Protein AF-A0A928AAJ3-F1 (afdb_monomer)

Structure (mmCIF, N/CA/C/O backbone):
data_AF-A0A928AAJ3-F1
#
_entry.id   AF-A0A928AAJ3-F1
#
loop_
_atom_site.group_PDB
_atom_site.id
_atom_site.type_symbol
_atom_site.label_atom_id
_atom_site.label_alt_id
_atom_site.label_comp_id
_atom_site.label_asym_id
_atom_site.label_entity_id
_atom_site.label_seq_id
_atom_site.pdbx_PDB_ins_code
_atom_site.Cartn_x
_atom_site.Cartn_y
_atom_site.Cartn_z
_atom_site.occupancy
_atom_site.B_iso_or_equiv
_atom_site.auth_seq_id
_atom_site.auth_comp_id
_atom_site.auth_asym_id
_atom_site.auth_atom_id
_atom_site.pdbx_PDB_model_num
ATOM 1 N N . MET A 1 1 ? -34.630 16.275 43.947 1.00 56.56 1 MET A N 1
ATOM 2 C CA . MET A 1 1 ? -34.332 15.231 42.934 1.00 56.56 1 MET A CA 1
ATOM 3 C C . MET A 1 1 ? -34.650 15.644 41.489 1.00 56.56 1 MET A C 1
ATOM 5 O O . MET A 1 1 ? -34.062 15.072 40.584 1.00 56.56 1 MET A O 1
ATOM 9 N N . ARG A 1 2 ? -35.505 16.654 41.237 1.00 57.59 2 ARG A N 1
ATOM 10 C CA . ARG A 1 2 ? -35.831 17.141 39.877 1.00 57.59 2 ARG A CA 1
ATOM 11 C C . ARG A 1 2 ? -34.687 17.897 39.171 1.00 57.59 2 ARG A C 1
ATOM 13 O O . ARG A 1 2 ? -34.687 17.977 37.952 1.00 57.59 2 ARG A O 1
ATOM 20 N N . GLU A 1 3 ? -33.701 18.397 39.918 1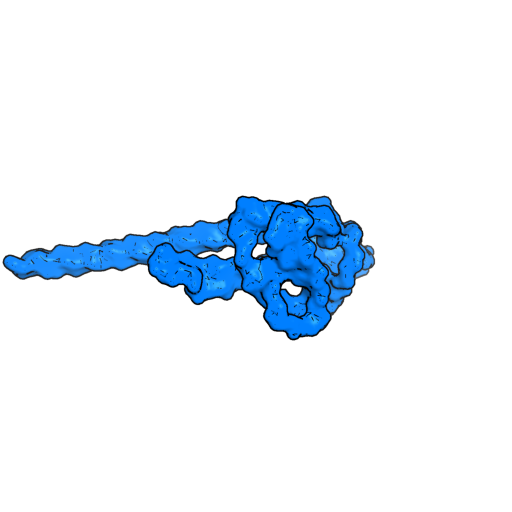.00 60.06 3 GLU A N 1
ATOM 21 C CA . GLU A 1 3 ? -32.541 19.119 39.357 1.00 60.06 3 GLU A CA 1
ATOM 22 C C . GLU A 1 3 ? -31.488 18.203 38.718 1.00 60.06 3 GLU A C 1
ATOM 24 O O . GLU A 1 3 ? -30.755 18.622 37.828 1.00 60.06 3 GLU A O 1
ATOM 29 N N . VAL A 1 4 ? -31.462 16.920 39.096 1.00 57.81 4 VAL A N 1
ATOM 30 C CA . VAL A 1 4 ? -30.535 15.939 38.508 1.00 57.81 4 VAL A CA 1
ATOM 31 C C . VAL A 1 4 ? -30.916 15.635 37.052 1.00 57.81 4 VAL A C 1
ATOM 33 O O . VAL A 1 4 ? -30.039 15.424 36.224 1.00 57.81 4 VAL A O 1
ATOM 36 N N . ILE A 1 5 ? -32.208 15.725 36.711 1.00 61.88 5 ILE A N 1
ATOM 37 C CA . ILE A 1 5 ? -32.757 15.395 35.384 1.00 61.88 5 ILE A CA 1
ATOM 38 C C . ILE A 1 5 ? -32.266 16.373 34.297 1.00 61.88 5 ILE A C 1
ATOM 40 O O . ILE A 1 5 ? -32.028 15.960 33.164 1.00 61.88 5 ILE A O 1
ATOM 44 N N . GLY A 1 6 ? -32.054 17.652 34.635 1.00 65.56 6 GLY A N 1
ATOM 45 C CA . GLY A 1 6 ? -31.500 18.641 33.699 1.00 65.56 6 GLY A CA 1
ATOM 46 C C . GLY A 1 6 ? -29.996 18.465 33.462 1.00 65.56 6 GLY A C 1
ATOM 47 O O . GLY A 1 6 ? -29.521 18.604 32.335 1.00 65.56 6 GLY A O 1
ATOM 48 N N . GLY A 1 7 ? -29.255 18.090 34.509 1.00 77.75 7 GLY A N 1
ATOM 49 C CA . GLY A 1 7 ? -27.816 17.835 34.426 1.00 77.75 7 GLY A CA 1
ATOM 50 C C . GLY A 1 7 ? -27.479 16.603 33.584 1.00 77.75 7 GLY A C 1
ATOM 51 O O . GLY A 1 7 ? -26.572 16.664 32.755 1.00 77.75 7 GLY A O 1
ATOM 52 N N . THR A 1 8 ? -28.241 15.509 33.719 1.00 83.19 8 THR A N 1
ATOM 53 C CA . THR A 1 8 ? -27.982 14.276 32.953 1.00 83.19 8 THR A CA 1
ATOM 54 C C . THR A 1 8 ? -28.144 14.492 31.444 1.00 83.19 8 THR A C 1
ATOM 56 O O . THR A 1 8 ? -27.320 14.021 30.660 1.00 83.19 8 THR A O 1
ATOM 59 N N . TRP A 1 9 ? -29.143 15.277 31.025 1.00 82.56 9 TRP A N 1
ATOM 60 C CA . TRP A 1 9 ? -29.377 15.604 29.614 1.00 82.56 9 TRP A CA 1
ATOM 61 C C . TRP A 1 9 ? -28.192 16.343 28.974 1.00 82.56 9 TRP A C 1
ATOM 63 O O . TRP A 1 9 ? -27.735 15.980 27.889 1.00 82.56 9 TRP A O 1
ATOM 73 N N . ILE A 1 10 ? -27.639 17.332 29.680 1.00 87.50 10 ILE A N 1
ATOM 74 C CA . ILE A 1 10 ? -26.472 18.093 29.217 1.00 87.50 10 ILE A CA 1
ATOM 75 C C . ILE A 1 10 ? -25.238 17.186 29.158 1.00 87.50 10 ILE A C 1
ATOM 77 O O . ILE A 1 10 ? -24.515 17.203 28.162 1.00 87.50 10 ILE A O 1
ATOM 81 N N . THR A 1 11 ? -25.017 16.341 30.173 1.00 86.75 11 THR A N 1
ATOM 82 C CA . THR A 1 11 ? -23.877 15.407 30.163 1.00 86.75 11 THR A CA 1
ATOM 83 C C . THR A 1 11 ? -23.943 14.411 29.006 1.00 86.75 11 THR A C 1
ATOM 85 O O . T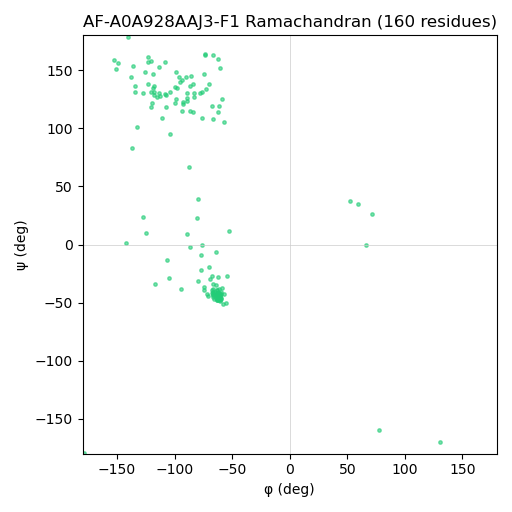HR A 1 11 ? -22.923 14.151 28.371 1.00 86.75 11 THR A O 1
ATOM 88 N N . GLN A 1 12 ? -25.133 13.908 28.660 1.00 87.06 12 GLN A N 1
ATOM 89 C CA . GLN A 1 12 ? -25.303 12.979 27.543 1.00 87.06 12 GLN A CA 1
ATOM 90 C C . GLN A 1 12 ? -25.001 13.645 26.197 1.00 87.06 12 GLN A C 1
ATOM 92 O O . GLN A 1 12 ? -24.328 13.056 25.352 1.00 87.06 12 GLN A O 1
ATOM 97 N N . LEU A 1 13 ? -25.435 14.894 26.022 1.00 89.00 13 LEU A N 1
ATOM 98 C CA . LEU A 1 13 ? -25.127 15.682 24.833 1.00 89.00 13 LEU A CA 1
ATOM 99 C C . LEU A 1 13 ? -23.610 15.892 24.686 1.00 89.00 13 LEU A C 1
ATOM 101 O O . LEU A 1 13 ? -23.068 15.670 23.604 1.00 89.00 13 LEU A O 1
ATOM 105 N N . VAL A 1 14 ? -22.904 16.227 25.771 1.00 92.56 14 VAL A N 1
ATOM 106 C CA . VAL A 1 14 ? -21.437 16.385 25.758 1.00 92.56 14 VAL A CA 1
ATOM 107 C C . VAL A 1 14 ? -20.727 15.080 25.382 1.00 92.56 14 VAL A C 1
ATOM 109 O O . VAL A 1 14 ? -19.814 15.100 24.556 1.00 92.56 14 VAL A O 1
ATOM 112 N N . ILE A 1 15 ? -21.164 13.939 25.925 1.00 90.50 15 ILE A N 1
ATOM 113 C CA . ILE A 1 15 ? -20.593 12.621 25.601 1.00 90.50 15 ILE A CA 1
ATOM 114 C C . ILE A 1 15 ? -20.756 12.307 24.110 1.00 90.50 15 ILE A C 1
ATOM 116 O O . ILE A 1 15 ? -19.802 11.870 23.466 1.00 90.50 15 ILE A O 1
ATOM 120 N N . VAL A 1 16 ? -21.933 12.569 23.536 1.00 90.50 16 VAL A N 1
ATOM 121 C CA . VAL A 1 16 ? -22.178 12.350 22.102 1.00 90.50 16 VAL A CA 1
ATOM 122 C C . VAL A 1 16 ? -21.235 13.201 21.252 1.00 90.50 16 VAL A C 1
ATOM 124 O O . VAL A 1 16 ? -20.587 12.671 20.350 1.00 90.50 16 VAL A O 1
ATOM 127 N N . PHE A 1 17 ? -21.092 14.494 21.560 1.00 92.56 17 PHE A N 1
ATOM 128 C CA . PHE A 1 17 ? -20.160 15.358 20.830 1.00 92.56 17 PHE A CA 1
ATOM 129 C C . PHE A 1 17 ? -18.711 14.880 20.955 1.00 92.56 17 PHE A C 1
ATOM 131 O O . PHE A 1 17 ? -18.001 14.830 19.952 1.00 92.56 17 PHE A O 1
ATOM 138 N N . MET A 1 18 ? -18.282 14.456 22.144 1.00 91.31 18 MET A N 1
ATOM 139 C CA . MET A 1 18 ? -16.944 13.901 22.353 1.00 91.31 18 MET A CA 1
ATOM 140 C C . MET A 1 18 ? -16.696 12.655 21.486 1.00 91.31 18 MET A C 1
ATOM 142 O O . MET A 1 18 ? -15.641 12.542 20.859 1.00 91.31 18 MET A O 1
ATOM 146 N N . PHE A 1 19 ? -17.678 11.753 21.382 1.00 88.38 19 PHE A N 1
ATOM 147 C CA . PHE A 1 19 ? -17.596 10.583 20.504 1.00 88.38 19 PHE A CA 1
ATOM 148 C C . PHE A 1 19 ? -17.498 10.963 19.025 1.00 88.38 19 PHE A C 1
ATOM 150 O O . PHE A 1 19 ? -16.688 10.383 18.299 1.00 88.38 19 PHE A O 1
ATOM 157 N N . VAL A 1 20 ? -18.278 11.950 18.576 1.00 89.38 20 VAL A N 1
ATOM 158 C CA . VAL A 1 20 ? -18.222 12.444 17.192 1.00 89.38 20 VAL A CA 1
ATOM 159 C C . VAL A 1 20 ? -16.844 13.033 16.879 1.00 89.38 20 VAL A C 1
ATOM 161 O O . VAL A 1 20 ? -16.264 12.701 15.845 1.00 89.38 20 VAL A O 1
ATOM 164 N N . PHE A 1 21 ? -16.272 13.837 17.781 1.00 91.31 21 PHE A N 1
ATOM 165 C CA . PHE A 1 21 ? -14.918 14.373 17.611 1.00 91.31 21 PHE A CA 1
ATOM 166 C C . PHE A 1 21 ? -13.858 13.270 17.561 1.00 91.31 21 PHE A C 1
ATOM 168 O O . PHE A 1 21 ? -13.005 13.282 16.673 1.00 91.31 21 PHE A O 1
ATOM 175 N N . ALA A 1 22 ? -13.926 12.284 18.459 1.00 88.25 22 ALA A N 1
ATOM 176 C CA . ALA A 1 22 ? -12.999 11.156 18.455 1.00 88.25 22 ALA A CA 1
ATOM 177 C C . ALA A 1 22 ? -13.089 10.342 17.150 1.00 88.25 22 ALA A C 1
ATOM 179 O O . ALA A 1 22 ? -12.062 9.991 16.565 1.00 88.25 22 ALA A O 1
ATOM 180 N N . ALA A 1 23 ? -14.305 10.092 16.652 1.00 84.69 23 ALA A N 1
ATOM 181 C CA . ALA A 1 23 ? -14.523 9.406 15.381 1.00 84.69 23 ALA A CA 1
ATOM 182 C C . ALA A 1 23 ? -13.965 10.208 14.194 1.00 84.69 23 ALA A C 1
ATOM 184 O O . ALA A 1 23 ? -13.285 9.642 13.336 1.00 84.69 23 ALA A O 1
ATOM 185 N N . PHE A 1 24 ? -14.191 11.525 14.167 1.00 86.69 24 PHE A N 1
ATOM 186 C CA . PHE A 1 24 ? -13.654 12.410 13.132 1.00 86.69 24 PHE A CA 1
ATOM 187 C C . PHE A 1 24 ? -12.118 12.450 13.135 1.00 86.69 24 PHE A C 1
ATOM 189 O O . PHE A 1 24 ? -11.493 12.361 12.077 1.00 86.69 24 PHE A O 1
ATOM 196 N N . LEU A 1 25 ? -11.489 12.521 14.311 1.00 88.38 25 LEU A N 1
ATOM 197 C CA . LEU A 1 25 ? -10.029 12.474 14.430 1.00 88.38 25 LEU A CA 1
ATOM 198 C C . LEU A 1 25 ? -9.467 11.136 13.937 1.00 88.38 25 LEU A C 1
ATOM 200 O O . LEU A 1 25 ? -8.509 11.122 13.162 1.00 88.38 25 LEU A O 1
ATOM 204 N N . ALA A 1 26 ? -10.088 10.018 14.319 1.00 84.19 26 ALA A N 1
ATOM 205 C CA . ALA A 1 26 ? -9.690 8.695 13.844 1.00 84.19 26 ALA A CA 1
ATOM 206 C C . ALA A 1 26 ? -9.803 8.576 12.311 1.00 84.19 26 ALA A C 1
ATOM 208 O O . ALA A 1 26 ? -8.886 8.071 11.659 1.00 84.19 26 ALA A O 1
ATOM 209 N N . LEU A 1 27 ? -10.887 9.098 11.724 1.00 83.50 27 LEU A N 1
ATOM 210 C CA . LEU A 1 27 ? -11.076 9.197 10.271 1.00 83.50 27 LEU A CA 1
ATOM 211 C C . LEU A 1 27 ? -9.950 9.994 9.604 1.00 83.50 27 LEU A C 1
ATOM 213 O O . LEU A 1 27 ? -9.328 9.506 8.659 1.00 83.50 27 LEU A O 1
ATOM 217 N N . SER A 1 28 ? -9.659 11.189 10.117 1.00 87.81 28 SER A N 1
ATOM 218 C CA . SER A 1 28 ? -8.644 12.087 9.558 1.00 87.81 28 SER A CA 1
ATOM 219 C C . SER A 1 28 ? -7.236 11.476 9.589 1.00 87.81 28 SER A C 1
ATOM 221 O O . SER A 1 28 ? -6.503 11.531 8.595 1.00 87.81 28 SER A O 1
ATOM 223 N N . ILE A 1 29 ? -6.868 10.811 10.691 1.00 86.75 29 ILE A N 1
ATOM 224 C CA . ILE A 1 29 ? -5.569 10.132 10.831 1.00 86.75 29 ILE A CA 1
ATOM 225 C C . ILE A 1 29 ? -5.458 8.956 9.853 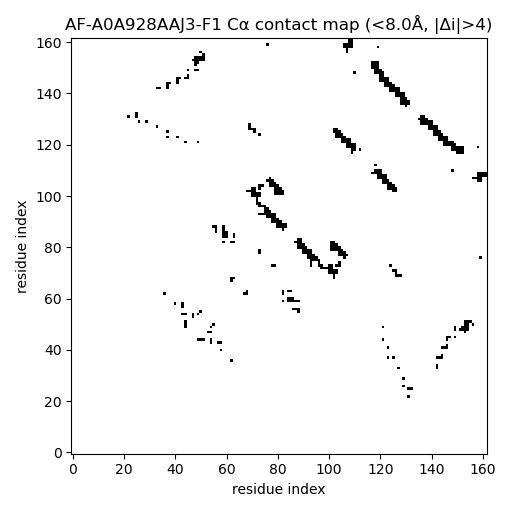1.00 86.75 29 ILE A C 1
ATOM 227 O O . ILE A 1 29 ? -4.455 8.834 9.142 1.00 86.75 29 ILE A O 1
ATOM 231 N N . ASN A 1 30 ? -6.490 8.109 9.777 1.00 84.25 30 ASN A N 1
ATOM 232 C CA . ASN A 1 30 ? -6.505 6.959 8.871 1.00 84.25 30 ASN A CA 1
ATOM 233 C C . ASN A 1 30 ? -6.425 7.394 7.401 1.00 84.25 30 ASN A C 1
ATOM 235 O O . ASN A 1 30 ? -5.659 6.818 6.624 1.00 84.25 30 ASN A O 1
ATOM 239 N N . TYR A 1 31 ? -7.152 8.452 7.034 1.00 85.50 31 TYR A N 1
ATOM 240 C CA . TYR A 1 31 ? -7.098 9.038 5.698 1.00 85.50 31 TYR A CA 1
ATOM 241 C C . TYR A 1 31 ? -5.704 9.603 5.390 1.00 85.50 31 TYR A C 1
ATOM 243 O O . TYR A 1 31 ? -5.103 9.266 4.371 1.00 85.50 31 TYR A O 1
ATOM 251 N N . SER A 1 32 ? -5.121 10.376 6.309 1.00 89.38 32 SER A N 1
ATOM 252 C CA . SER A 1 32 ? -3.778 10.949 6.141 1.00 89.38 32 SER A CA 1
ATOM 253 C C . SER A 1 32 ? -2.702 9.871 5.962 1.00 89.38 32 SER A C 1
ATOM 255 O O . SER A 1 32 ? -1.833 9.991 5.094 1.00 89.38 32 SER A O 1
ATOM 257 N N . LYS A 1 33 ? -2.782 8.770 6.725 1.00 88.31 33 LYS A N 1
ATOM 258 C CA . LYS A 1 33 ? -1.878 7.619 6.576 1.00 88.31 33 LYS A CA 1
ATOM 259 C C . LYS A 1 33 ? -2.008 6.979 5.191 1.00 88.31 33 LYS A C 1
ATOM 261 O O . LYS A 1 33 ? -0.989 6.669 4.572 1.00 88.31 33 LYS A O 1
ATOM 266 N N . ALA A 1 34 ? -3.234 6.814 4.694 1.00 87.75 34 ALA A N 1
ATOM 267 C CA . ALA A 1 34 ? -3.486 6.221 3.386 1.00 87.75 34 ALA A CA 1
ATOM 268 C C . ALA A 1 34 ? -2.879 7.045 2.241 1.00 87.75 34 ALA A C 1
ATOM 270 O O . ALA A 1 34 ? -2.204 6.500 1.365 1.00 87.75 34 ALA A O 1
ATOM 271 N N . PHE A 1 35 ? -3.044 8.369 2.289 1.00 88.62 35 PHE A N 1
ATOM 272 C CA . PHE A 1 35 ? -2.466 9.277 1.296 1.00 88.62 35 PHE A CA 1
ATOM 273 C C . PHE A 1 35 ? -0.942 9.326 1.359 1.00 88.62 35 PHE A C 1
ATOM 275 O O . PHE A 1 35 ? -0.295 9.318 0.312 1.00 88.62 35 PHE A O 1
ATOM 282 N N . LYS A 1 36 ? -0.360 9.308 2.563 1.00 91.62 36 LYS A N 1
ATOM 283 C CA . LYS A 1 36 ? 1.096 9.253 2.730 1.00 91.62 36 LYS A CA 1
ATOM 284 C C . LYS A 1 36 ? 1.685 7.989 2.101 1.00 91.62 36 LYS A C 1
ATOM 286 O O . LYS A 1 36 ? 2.616 8.089 1.310 1.00 91.62 36 LYS A O 1
ATOM 291 N N . ILE A 1 37 ? 1.108 6.821 2.397 1.00 92.19 37 ILE A N 1
ATOM 292 C CA . ILE A 1 37 ? 1.563 5.543 1.828 1.00 92.19 37 ILE A CA 1
ATOM 293 C C . ILE A 1 37 ? 1.432 5.560 0.305 1.00 92.19 37 ILE A C 1
ATOM 295 O O . ILE A 1 37 ? 2.371 5.193 -0.393 1.00 92.19 37 ILE A O 1
ATOM 299 N N . LYS A 1 38 ? 0.295 6.028 -0.218 1.00 91.31 38 LYS A N 1
ATOM 300 C CA . LYS A 1 38 ? 0.078 6.148 -1.662 1.00 91.31 38 LYS A CA 1
ATOM 301 C C . LYS A 1 38 ? 1.154 6.979 -2.349 1.00 91.31 38 LYS A C 1
ATOM 303 O O . LYS A 1 38 ? 1.707 6.541 -3.355 1.00 91.31 38 LYS A O 1
ATOM 308 N N . ASN A 1 39 ? 1.431 8.164 -1.818 1.00 92.50 39 ASN A N 1
ATOM 309 C CA . ASN A 1 39 ? 2.381 9.085 -2.428 1.00 92.50 39 ASN A CA 1
ATOM 310 C C . ASN A 1 39 ? 3.807 8.528 -2.388 1.00 92.50 39 ASN A C 1
ATOM 312 O O . ASN A 1 39 ? 4.527 8.663 -3.370 1.00 92.50 39 ASN A O 1
ATOM 316 N N . GLU A 1 40 ? 4.198 7.849 -1.308 1.00 93.75 40 GLU A N 1
ATOM 317 C CA . GLU A 1 40 ? 5.515 7.206 -1.234 1.00 93.75 40 GLU A CA 1
ATOM 318 C C . GLU A 1 40 ? 5.657 6.046 -2.223 1.00 93.75 40 GLU A C 1
ATOM 320 O O . GLU A 1 40 ? 6.675 5.938 -2.901 1.00 93.75 40 GLU A O 1
ATOM 325 N N . VAL A 1 41 ? 4.628 5.205 -2.375 1.00 92.06 41 VAL A N 1
ATOM 326 C CA . VAL A 1 41 ? 4.661 4.119 -3.368 1.00 92.06 41 VAL A CA 1
ATOM 327 C C . VAL A 1 41 ? 4.744 4.675 -4.792 1.00 92.06 41 VAL A C 1
ATOM 329 O O . VAL A 1 41 ? 5.524 4.169 -5.597 1.00 92.06 41 VAL A O 1
ATOM 332 N N . LEU A 1 42 ? 3.996 5.738 -5.105 1.00 91.19 42 LEU A N 1
ATOM 333 C CA . LEU A 1 42 ? 4.112 6.421 -6.397 1.00 91.19 42 LEU A CA 1
ATOM 334 C C . LEU A 1 42 ? 5.513 7.002 -6.611 1.00 91.19 42 LEU A C 1
ATOM 336 O O . LEU A 1 42 ? 6.101 6.772 -7.659 1.00 91.19 42 LEU A O 1
ATOM 340 N N . ASN A 1 43 ? 6.075 7.678 -5.609 1.00 92.69 43 ASN A N 1
ATOM 341 C CA . ASN A 1 43 ? 7.424 8.242 -5.660 1.00 92.69 43 ASN A CA 1
ATOM 342 C C . ASN A 1 43 ? 8.493 7.159 -5.908 1.00 92.69 43 ASN A C 1
ATOM 344 O O . ASN A 1 43 ? 9.427 7.386 -6.669 1.00 92.69 43 ASN A O 1
ATOM 348 N N . ILE A 1 44 ? 8.348 5.958 -5.333 1.00 91.06 44 ILE A N 1
ATOM 349 C CA . ILE A 1 44 ? 9.246 4.824 -5.619 1.00 91.06 44 ILE A CA 1
ATOM 350 C C . ILE A 1 44 ? 9.129 4.385 -7.085 1.00 91.06 44 ILE A C 1
ATOM 352 O O . ILE A 1 44 ? 10.148 4.190 -7.742 1.00 91.06 44 ILE A O 1
ATOM 356 N N . ILE A 1 45 ? 7.907 4.251 -7.609 1.00 89.25 45 ILE A N 1
ATOM 357 C CA . ILE A 1 45 ? 7.680 3.876 -9.016 1.00 89.25 45 ILE A CA 1
ATOM 358 C C . ILE A 1 45 ? 8.246 4.945 -9.961 1.00 89.25 45 ILE A C 1
ATOM 360 O O . ILE A 1 45 ? 8.824 4.608 -10.989 1.00 89.25 45 ILE A O 1
ATOM 364 N N . GLU A 1 46 ? 8.108 6.225 -9.618 1.00 87.88 46 GLU A N 1
ATOM 365 C CA . GLU A 1 46 ? 8.645 7.338 -10.406 1.00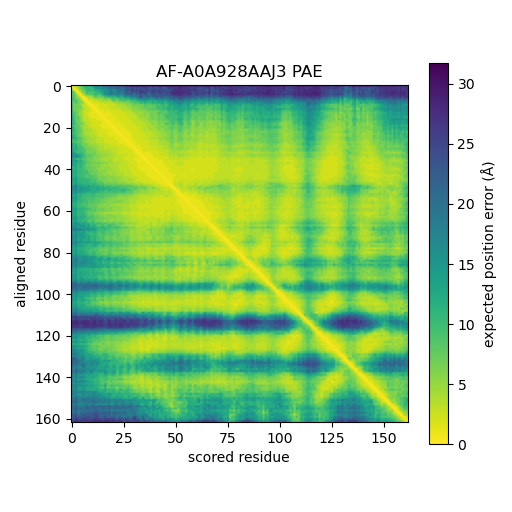 87.88 46 GLU A CA 1
ATOM 366 C C . GLU A 1 46 ? 10.178 7.355 -10.414 1.00 87.88 46 GLU A C 1
ATOM 368 O O . GLU A 1 46 ? 10.776 7.497 -11.478 1.00 87.88 46 GLU A O 1
ATOM 373 N N . ARG A 1 47 ? 10.818 7.171 -9.253 1.00 89.25 47 ARG A N 1
ATOM 374 C CA . ARG A 1 47 ? 12.288 7.163 -9.120 1.00 89.25 47 ARG A CA 1
ATOM 375 C C . ARG A 1 47 ? 12.954 6.019 -9.869 1.00 89.25 47 ARG A C 1
ATOM 377 O O . ARG A 1 47 ? 14.050 6.188 -10.384 1.00 89.25 47 ARG A O 1
ATOM 384 N N . GLU A 1 48 ? 12.295 4.870 -9.912 1.00 88.00 48 GLU A N 1
ATOM 385 C CA . GLU A 1 48 ? 12.785 3.675 -10.600 1.00 88.00 48 GLU A CA 1
ATOM 386 C C . GLU A 1 48 ? 12.349 3.623 -12.074 1.00 88.00 48 GLU A C 1
ATOM 388 O O . GLU A 1 48 ? 12.513 2.594 -12.730 1.00 88.00 48 GLU A O 1
ATOM 393 N N . GLU A 1 49 ? 11.766 4.716 -12.586 1.00 84.50 49 GLU A N 1
ATOM 394 C CA . GLU A 1 49 ? 11.271 4.849 -13.959 1.00 84.50 49 GLU A CA 1
ATOM 395 C C . GLU A 1 49 ? 10.312 3.711 -14.359 1.00 84.50 49 GLU A C 1
ATOM 397 O O . GLU A 1 49 ? 10.297 3.237 -15.495 1.00 84.50 49 GLU A O 1
ATOM 402 N N . GLY A 1 50 ? 9.477 3.260 -13.423 1.00 84.94 50 GLY A N 1
ATOM 403 C CA . GLY A 1 50 ? 8.472 2.226 -13.634 1.00 84.94 50 GLY A CA 1
ATOM 404 C C . GLY A 1 50 ? 8.494 1.120 -12.587 1.00 84.94 50 GLY A C 1
ATOM 405 O O . GLY A 1 50 ? 9.132 1.196 -11.539 1.00 84.94 50 GLY A O 1
ATOM 406 N N . LEU A 1 51 ? 7.741 0.055 -12.863 1.00 85.38 51 LEU A N 1
ATOM 407 C CA . LEU A 1 51 ? 7.612 -1.080 -11.950 1.00 85.38 51 LEU A CA 1
ATOM 40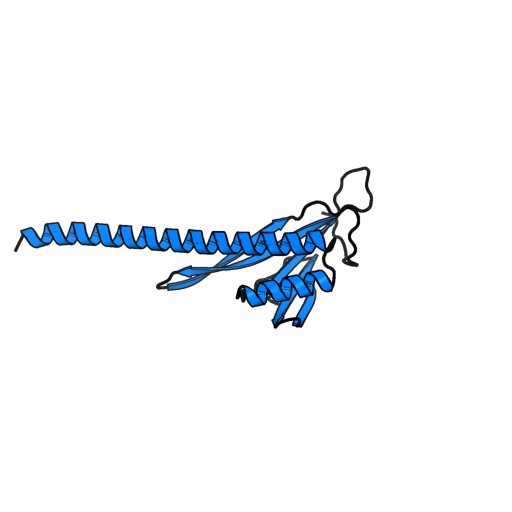8 C C . LEU A 1 51 ? 8.722 -2.118 -12.195 1.00 85.38 51 LEU A C 1
ATOM 410 O O . LEU A 1 51 ? 8.472 -3.234 -12.662 1.00 85.38 51 LEU A O 1
ATOM 414 N N . THR A 1 52 ? 9.961 -1.733 -11.905 1.00 85.88 52 THR A N 1
ATOM 415 C CA . THR A 1 52 ? 11.120 -2.636 -11.921 1.00 85.88 52 THR A CA 1
ATOM 416 C C . THR A 1 52 ? 11.098 -3.580 -10.710 1.00 85.88 52 THR A C 1
ATOM 418 O O . THR A 1 52 ? 10.395 -3.350 -9.723 1.00 85.88 52 THR A O 1
ATOM 421 N N . ASP A 1 53 ? 11.888 -4.658 -10.742 1.00 86.38 53 ASP A N 1
ATOM 422 C CA . ASP A 1 53 ? 11.995 -5.572 -9.590 1.00 86.38 53 ASP A CA 1
ATOM 423 C C . ASP A 1 53 ? 12.559 -4.866 -8.341 1.00 86.38 53 ASP A C 1
ATOM 425 O O . ASP A 1 53 ? 12.201 -5.221 -7.213 1.00 86.38 53 ASP A O 1
ATOM 429 N N . ASN A 1 54 ? 13.380 -3.827 -8.536 1.00 88.50 54 ASN A N 1
ATOM 430 C CA . ASN A 1 54 ? 13.872 -2.974 -7.458 1.00 88.50 54 ASN A CA 1
ATOM 431 C C . ASN A 1 54 ? 12.755 -2.087 -6.882 1.00 88.50 54 ASN A C 1
ATOM 433 O O . ASN A 1 54 ? 12.569 -2.063 -5.664 1.00 88.50 54 ASN A O 1
ATOM 437 N N . ALA A 1 55 ? 11.931 -1.466 -7.736 1.00 88.75 55 ALA A N 1
ATOM 438 C CA . ALA A 1 55 ? 10.765 -0.685 -7.312 1.00 88.75 55 ALA A CA 1
ATOM 439 C C . ALA A 1 55 ? 9.791 -1.512 -6.462 1.00 88.75 55 ALA A C 1
ATOM 441 O O . ALA A 1 55 ? 9.311 -1.053 -5.420 1.00 88.75 55 ALA A O 1
ATOM 442 N N . ILE A 1 56 ? 9.531 -2.760 -6.871 1.00 89.00 56 ILE A N 1
ATOM 443 C CA . ILE A 1 56 ? 8.662 -3.674 -6.122 1.00 89.00 56 ILE A CA 1
ATOM 444 C C . ILE A 1 56 ? 9.302 -4.042 -4.782 1.00 89.00 56 ILE A C 1
ATOM 446 O O . ILE A 1 56 ? 8.614 -4.026 -3.764 1.00 89.00 56 ILE A O 1
ATOM 450 N N . LYS A 1 57 ? 10.609 -4.332 -4.747 1.00 90.81 57 LYS A N 1
ATOM 451 C CA . LYS A 1 57 ? 11.330 -4.654 -3.507 1.00 90.81 57 LYS A CA 1
ATOM 452 C C . LYS A 1 57 ? 11.302 -3.492 -2.508 1.00 90.81 57 LYS A C 1
ATOM 454 O O . LYS A 1 57 ? 10.998 -3.711 -1.335 1.00 90.81 57 LYS A O 1
ATOM 459 N N . LEU A 1 58 ? 11.579 -2.272 -2.968 1.00 91.38 58 LEU A N 1
ATOM 460 C CA . LEU A 1 58 ? 11.543 -1.055 -2.152 1.00 91.38 58 LEU A CA 1
ATOM 461 C C . LEU A 1 58 ? 10.134 -0.786 -1.620 1.00 91.38 58 LEU A C 1
ATOM 463 O O . LEU A 1 58 ? 9.949 -0.602 -0.417 1.00 91.38 58 LEU A O 1
ATOM 467 N N . THR A 1 59 ? 9.134 -0.863 -2.500 1.00 91.50 59 THR A N 1
ATOM 468 C CA . THR A 1 59 ? 7.719 -0.707 -2.141 1.00 91.50 59 THR A CA 1
ATOM 469 C C . THR A 1 59 ? 7.291 -1.757 -1.120 1.00 91.50 59 THR A C 1
ATOM 471 O O . THR A 1 59 ? 6.671 -1.435 -0.112 1.00 91.50 59 THR A O 1
ATOM 474 N N . ASN A 1 60 ? 7.659 -3.018 -1.334 1.00 91.62 60 ASN A N 1
ATOM 475 C CA . ASN A 1 60 ? 7.362 -4.121 -0.429 1.00 91.62 60 ASN A CA 1
ATOM 476 C C . ASN A 1 60 ? 7.959 -3.879 0.967 1.00 91.62 60 ASN A C 1
ATOM 478 O O . ASN A 1 60 ? 7.248 -3.993 1.961 1.00 91.62 60 ASN A O 1
ATOM 482 N N . ASN A 1 61 ? 9.228 -3.474 1.049 1.00 92.06 61 ASN A N 1
ATOM 483 C CA . ASN A 1 61 ? 9.871 -3.162 2.327 1.00 92.06 61 ASN A CA 1
ATOM 484 C C . ASN A 1 61 ? 9.193 -1.982 3.036 1.00 92.06 61 ASN A C 1
ATOM 486 O O . ASN A 1 61 ? 8.952 -2.046 4.241 1.00 92.06 61 ASN A O 1
ATOM 490 N N . TYR A 1 62 ? 8.826 -0.938 2.291 1.00 92.56 62 TYR A N 1
ATOM 491 C CA . TYR A 1 62 ? 8.093 0.208 2.824 1.00 92.56 62 TYR A CA 1
ATOM 492 C C . TYR A 1 62 ? 6.706 -0.182 3.367 1.00 92.56 62 TYR A C 1
ATOM 494 O O . TYR A 1 62 ? 6.335 0.206 4.478 1.00 92.56 62 TYR A O 1
ATOM 502 N N . LEU A 1 63 ? 5.942 -0.994 2.630 1.00 91.19 63 LEU A N 1
ATOM 503 C CA . LEU A 1 63 ? 4.612 -1.454 3.048 1.00 91.19 63 LEU A CA 1
ATOM 504 C C . LEU A 1 63 ? 4.674 -2.347 4.295 1.00 91.19 63 LEU A C 1
ATOM 506 O O . LEU A 1 63 ? 3.862 -2.182 5.205 1.00 91.19 63 LEU A O 1
ATOM 510 N N . VAL A 1 64 ? 5.664 -3.243 4.377 1.00 91.00 64 VAL A N 1
ATOM 511 C CA . VAL A 1 64 ? 5.889 -4.068 5.576 1.00 91.00 64 VAL A CA 1
ATOM 512 C C . VAL A 1 64 ? 6.236 -3.184 6.776 1.00 91.00 64 VAL A C 1
ATOM 514 O O . VAL A 1 64 ? 5.619 -3.320 7.829 1.00 91.00 64 VAL A O 1
ATOM 517 N N . ASN A 1 65 ? 7.158 -2.230 6.611 1.00 90.88 65 ASN A N 1
ATOM 518 C CA . ASN A 1 65 ? 7.607 -1.358 7.699 1.00 90.88 65 ASN A CA 1
ATOM 519 C C . ASN A 1 65 ? 6.514 -0.393 8.199 1.00 90.88 65 ASN A C 1
ATOM 521 O O . ASN A 1 65 ? 6.515 0.016 9.355 1.00 90.88 65 ASN A O 1
ATOM 525 N N . THR A 1 66 ? 5.552 -0.037 7.344 1.00 88.88 66 THR A N 1
ATOM 526 C CA . THR A 1 66 ? 4.399 0.810 7.709 1.00 88.88 66 THR A CA 1
ATOM 527 C C . THR A 1 66 ? 3.208 0.023 8.277 1.00 88.88 66 THR A C 1
ATOM 529 O O . THR A 1 66 ? 2.194 0.625 8.670 1.00 88.88 66 THR A O 1
ATOM 532 N N . GLY A 1 67 ? 3.321 -1.310 8.346 1.00 86.00 67 GLY A N 1
ATOM 533 C CA . GLY A 1 67 ? 2.283 -2.210 8.851 1.00 86.00 67 GLY A CA 1
ATOM 534 C C . GLY A 1 67 ? 1.078 -2.344 7.916 1.00 86.00 67 GLY A C 1
ATOM 535 O O . GLY A 1 67 ? -0.038 -2.590 8.372 1.00 86.00 67 GLY A O 1
ATOM 536 N N . TYR A 1 68 ? 1.263 -2.137 6.612 1.00 87.31 68 TYR A N 1
ATOM 537 C CA . TYR A 1 68 ? 0.196 -2.273 5.626 1.00 87.31 68 TYR A CA 1
ATOM 538 C C . TYR A 1 68 ? -0.092 -3.761 5.348 1.00 87.31 68 TYR A C 1
ATOM 540 O O . TYR A 1 68 ? 0.707 -4.455 4.724 1.00 87.31 68 TYR A O 1
ATOM 548 N N . ASN A 1 69 ? -1.246 -4.261 5.805 1.00 84.12 69 ASN A N 1
ATOM 549 C CA . ASN A 1 69 ? -1.648 -5.675 5.668 1.00 84.12 69 ASN A CA 1
ATOM 550 C C . ASN A 1 69 ? -3.048 -5.854 5.047 1.00 84.12 69 ASN A C 1
ATOM 552 O O . ASN A 1 69 ? -3.762 -6.835 5.265 1.00 84.12 69 ASN A O 1
ATOM 556 N N . THR A 1 70 ? -3.492 -4.866 4.291 1.00 86.44 70 THR A N 1
ATOM 557 C CA . THR A 1 70 ? -4.798 -4.862 3.639 1.00 86.44 70 THR A CA 1
ATOM 558 C C . THR A 1 70 ? -4.692 -5.486 2.251 1.00 86.44 70 THR A C 1
ATOM 560 O O . THR A 1 70 ? -3.674 -5.380 1.565 1.00 86.44 70 THR A O 1
ATOM 563 N N . LYS A 1 71 ? -5.742 -6.208 1.843 1.00 89.19 71 LYS A N 1
ATOM 564 C CA . LYS A 1 71 ? -5.791 -6.897 0.550 1.00 89.19 71 LYS A CA 1
ATOM 565 C C . LYS A 1 71 ? -7.127 -6.648 -0.130 1.00 89.19 71 LYS A C 1
ATOM 567 O O . LYS A 1 71 ? -8.173 -6.784 0.505 1.00 89.19 71 LYS A O 1
ATOM 572 N N . GLY A 1 72 ? -7.090 -6.363 -1.423 1.00 87.62 72 GLY A N 1
ATOM 573 C CA . GLY A 1 72 ? -8.269 -6.076 -2.233 1.00 87.62 72 GLY A CA 1
ATOM 574 C C . GLY A 1 72 ? -8.199 -6.699 -3.620 1.00 87.62 72 GLY A C 1
ATOM 575 O O . GLY A 1 72 ? -7.247 -7.401 -3.967 1.00 87.62 72 GLY A O 1
ATOM 576 N N . LYS A 1 73 ? -9.261 -6.499 -4.400 1.00 88.56 73 LYS A N 1
ATOM 577 C CA . LYS A 1 73 ? -9.373 -7.035 -5.760 1.00 88.56 73 LYS A CA 1
ATOM 578 C C . LYS A 1 73 ? -8.789 -6.041 -6.756 1.00 88.56 73 LYS A C 1
ATOM 580 O O . LYS A 1 73 ? -9.157 -4.869 -6.749 1.00 88.56 73 LYS A O 1
ATOM 585 N N . CYS A 1 74 ? -7.922 -6.529 -7.635 1.00 87.56 74 CYS A N 1
ATOM 586 C CA . CYS A 1 74 ? -7.361 -5.716 -8.703 1.00 87.56 74 CYS A CA 1
ATOM 587 C C . CYS A 1 74 ? -8.276 -5.682 -9.938 1.00 87.56 74 CYS A C 1
ATOM 589 O O . CYS A 1 74 ? -8.913 -6.693 -10.256 1.00 87.56 74 CYS A O 1
ATOM 591 N N . PRO A 1 75 ? -8.336 -4.544 -10.653 1.00 85.06 75 PRO A N 1
ATOM 592 C CA . PRO A 1 75 ? -9.052 -4.450 -11.920 1.00 85.06 75 PRO A CA 1
ATOM 593 C C . PRO A 1 75 ? -8.383 -5.303 -13.011 1.00 85.06 75 PRO A C 1
ATOM 595 O O . PRO A 1 75 ? -7.224 -5.706 -12.892 1.00 85.06 75 PRO A O 1
ATOM 598 N N . LYS A 1 76 ? -9.114 -5.576 -14.098 1.00 85.75 76 LYS A N 1
ATOM 599 C CA . LYS A 1 76 ? -8.560 -6.264 -15.276 1.00 85.75 76 LYS A CA 1
ATOM 600 C C . LYS A 1 76 ? -7.404 -5.450 -15.874 1.00 85.75 76 LYS A C 1
ATOM 602 O O . LYS A 1 76 ? -7.381 -4.224 -15.765 1.00 85.75 76 LYS A O 1
ATOM 607 N N . ASN A 1 77 ? -6.469 -6.137 -16.519 1.00 85.12 77 ASN A N 1
ATOM 608 C CA . ASN A 1 77 ? -5.286 -5.576 -17.175 1.00 85.12 77 ASN A CA 1
ATOM 609 C C . ASN A 1 77 ? -4.376 -4.789 -16.220 1.00 85.12 77 ASN A C 1
ATOM 611 O O . ASN A 1 77 ? -3.770 -3.787 -16.601 1.00 85.12 77 ASN A O 1
ATOM 615 N N . SER A 1 78 ? -4.282 -5.241 -14.971 1.00 86.62 78 SER A N 1
ATOM 616 C CA . SER A 1 78 ? -3.383 -4.671 -13.969 1.00 86.62 78 SER A CA 1
ATOM 617 C C . SER A 1 78 ? -2.436 -5.729 -13.413 1.00 86.62 78 SER A C 1
ATOM 619 O O . SER A 1 78 ? -2.659 -6.935 -13.543 1.00 86.62 78 SER A O 1
ATOM 621 N N . TRP A 1 79 ? -1.348 -5.271 -12.810 1.00 87.56 79 TRP A N 1
ATOM 622 C CA . TRP A 1 79 ? -0.418 -6.090 -12.053 1.00 87.56 79 TRP A CA 1
ATOM 623 C C . TRP A 1 79 ? -0.838 -6.075 -10.595 1.00 87.56 79 TRP A C 1
ATOM 625 O O . TRP A 1 79 ? -0.919 -5.013 -9.986 1.00 87.56 79 TRP A O 1
ATOM 635 N N . GLY A 1 80 ? -1.114 -7.251 -10.045 1.00 89.69 80 GLY A N 1
ATOM 636 C CA . GLY A 1 80 ? -1.406 -7.436 -8.634 1.00 89.69 80 GLY A CA 1
ATOM 637 C C . GLY A 1 80 ? -0.158 -7.919 -7.929 1.00 89.69 80 GLY A C 1
ATOM 638 O O . GLY A 1 80 ? 0.432 -8.932 -8.319 1.00 89.69 80 GLY A O 1
ATOM 639 N N . ILE A 1 81 ? 0.229 -7.198 -6.885 1.00 90.44 81 ILE A N 1
ATOM 640 C CA . ILE A 1 81 ? 1.402 -7.508 -6.084 1.00 90.44 81 ILE A CA 1
ATOM 641 C C . ILE A 1 81 ? 0.932 -7.936 -4.699 1.00 90.44 81 ILE A C 1
ATOM 643 O O . ILE A 1 81 ? 0.133 -7.255 -4.052 1.00 90.44 81 ILE A O 1
ATOM 647 N N . THR A 1 82 ? 1.406 -9.096 -4.252 1.00 90.00 82 THR A N 1
ATOM 648 C CA . THR A 1 82 ? 1.167 -9.609 -2.902 1.00 90.00 82 THR A CA 1
ATOM 649 C C . THR A 1 82 ? 2.448 -9.515 -2.095 1.00 90.00 82 THR A C 1
ATOM 651 O O . THR A 1 82 ? 3.443 -10.159 -2.422 1.00 90.00 82 THR A O 1
ATOM 654 N N . VAL A 1 83 ? 2.390 -8.740 -1.019 1.00 87.38 83 VAL A N 1
ATOM 655 C CA . VAL A 1 83 ? 3.463 -8.591 -0.032 1.00 87.38 83 VAL A CA 1
ATOM 656 C C . VAL A 1 83 ? 3.370 -9.744 0.970 1.00 87.38 83 VAL A C 1
ATOM 658 O O . VAL A 1 83 ? 2.279 -10.029 1.475 1.00 87.38 83 VAL A O 1
ATOM 661 N N . ARG A 1 84 ? 4.487 -10.436 1.235 1.00 82.94 84 ARG A N 1
ATOM 662 C CA . ARG A 1 84 ? 4.554 -11.533 2.226 1.00 82.94 84 ARG A CA 1
ATOM 663 C C . ARG A 1 84 ? 5.508 -11.239 3.383 1.00 82.94 84 ARG A C 1
ATOM 665 O O . ARG A 1 84 ? 5.227 -11.643 4.503 1.00 82.94 84 ARG A O 1
ATOM 672 N N . GLY A 1 85 ? 6.598 -10.523 3.121 1.00 82.50 85 GLY A N 1
ATOM 673 C CA . GLY A 1 85 ? 7.623 -10.178 4.107 1.00 82.50 85 GLY A CA 1
ATOM 674 C C . GLY A 1 85 ? 8.721 -9.327 3.476 1.00 82.50 85 GLY A C 1
ATOM 675 O O . GLY A 1 85 ? 8.645 -9.013 2.290 1.00 82.50 85 GLY A O 1
ATOM 676 N N . ILE A 1 86 ? 9.746 -8.943 4.238 1.00 80.56 86 ILE A N 1
ATOM 677 C CA . ILE A 1 86 ? 10.851 -8.109 3.733 1.00 80.56 86 ILE A CA 1
ATOM 678 C C . ILE A 1 86 ? 11.544 -8.823 2.563 1.00 80.56 86 ILE A C 1
ATOM 680 O O . ILE A 1 86 ? 11.943 -9.979 2.675 1.00 80.56 86 ILE A O 1
ATOM 684 N N . GLY A 1 87 ? 11.643 -8.148 1.417 1.00 78.00 87 GLY A N 1
ATOM 685 C CA . GLY A 1 87 ? 12.193 -8.705 0.176 1.00 78.00 87 GLY A CA 1
ATOM 686 C C . GLY A 1 87 ? 11.393 -9.843 -0.480 1.00 78.00 87 GLY A C 1
ATOM 687 O O . GLY A 1 87 ? 11.812 -10.318 -1.531 1.00 78.00 87 GLY A O 1
ATOM 688 N N . GLN A 1 88 ? 10.259 -10.271 0.087 1.00 84.94 88 GLN A N 1
ATOM 689 C CA . GLN A 1 88 ? 9.440 -11.371 -0.429 1.00 84.94 88 GLN A CA 1
ATOM 690 C C . GLN A 1 88 ? 8.101 -10.864 -0.970 1.00 84.94 88 GLN A C 1
ATOM 692 O O . GLN A 1 88 ? 7.195 -10.505 -0.209 1.00 84.94 88 GLN A O 1
ATOM 697 N N . TYR A 1 89 ? 7.962 -10.903 -2.293 1.00 87.31 89 TYR A N 1
ATOM 698 C CA . TYR A 1 89 ? 6.758 -10.488 -3.003 1.00 87.31 89 TYR A CA 1
ATOM 699 C C . TYR A 1 89 ? 6.382 -11.487 -4.101 1.00 87.31 89 TYR A C 1
ATOM 701 O O . TYR A 1 89 ? 7.228 -12.189 -4.647 1.00 87.31 89 TYR A O 1
ATOM 709 N N . ASP A 1 90 ? 5.095 -11.528 -4.432 1.00 87.25 90 ASP A N 1
ATOM 710 C CA . ASP A 1 90 ? 4.565 -12.251 -5.588 1.00 87.25 90 ASP A CA 1
ATOM 711 C C . ASP A 1 90 ? 3.904 -11.245 -6.533 1.00 87.25 90 ASP A C 1
ATOM 713 O O . ASP A 1 90 ? 3.081 -10.436 -6.093 1.00 87.25 90 ASP A O 1
ATOM 717 N N . LYS A 1 91 ? 4.269 -11.276 -7.818 1.00 87.81 91 LYS A N 1
ATOM 718 C CA . LYS A 1 91 ? 3.702 -10.400 -8.851 1.00 87.81 91 LYS A CA 1
ATOM 719 C C . LYS A 1 91 ? 2.946 -11.244 -9.866 1.00 87.81 91 LYS A C 1
ATOM 721 O O . LYS A 1 91 ? 3.494 -12.177 -10.447 1.00 87.81 91 LYS A O 1
ATOM 726 N N . LYS A 1 92 ? 1.686 -10.896 -10.122 1.00 87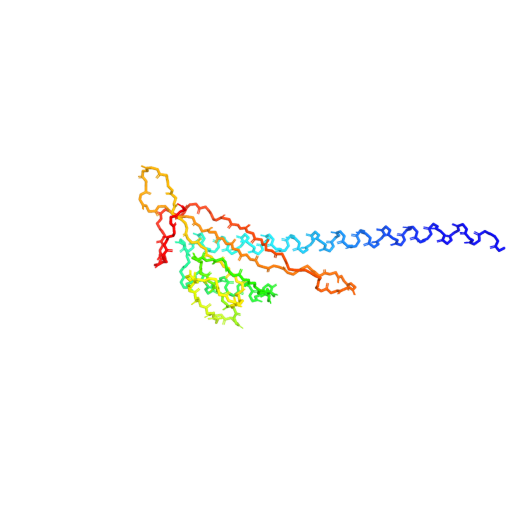.81 92 LYS A N 1
ATOM 727 C CA . LYS A 1 92 ? 0.867 -11.579 -11.126 1.00 87.81 92 LYS A CA 1
ATOM 728 C C . LYS A 1 92 ? 0.122 -10.576 -11.992 1.00 87.81 92 LYS A C 1
ATOM 730 O O . LYS A 1 92 ? -0.551 -9.686 -11.480 1.00 87.81 92 LYS A O 1
ATOM 735 N N . PHE A 1 93 ? 0.202 -10.762 -13.306 1.00 85.62 93 PHE A N 1
ATOM 736 C CA . PHE A 1 93 ? -0.633 -10.029 -14.248 1.00 85.62 93 PHE A CA 1
ATOM 737 C C . PHE A 1 93 ? -2.058 -10.593 -14.242 1.00 85.62 93 PHE A C 1
ATOM 739 O O . PHE A 1 93 ? -2.260 -11.810 -14.295 1.00 85.62 93 PHE A O 1
ATOM 746 N N . ILE A 1 94 ? -3.047 -9.708 -14.139 1.00 85.44 94 ILE A N 1
ATOM 747 C CA . ILE A 1 94 ? -4.468 -10.050 -14.104 1.00 85.44 94 ILE A CA 1
ATOM 748 C C . ILE A 1 94 ? -5.073 -9.723 -15.467 1.00 85.44 94 ILE A C 1
ATOM 750 O O . ILE A 1 94 ? -5.464 -8.590 -15.724 1.00 85.44 94 ILE A O 1
ATOM 754 N N . GLU A 1 95 ? -5.156 -10.725 -16.342 1.00 78.06 95 GLU A N 1
ATOM 755 C CA . GLU A 1 95 ? -5.817 -10.599 -17.653 1.00 78.06 95 GLU A CA 1
ATOM 756 C C . GLU A 1 95 ? -7.346 -10.586 -17.511 1.00 78.06 95 GLU A C 1
ATOM 758 O O . GLU A 1 95 ? -8.040 -9.794 -18.137 1.00 78.06 95 GLU A O 1
ATOM 763 N N . ASN A 1 96 ? -7.876 -11.414 -16.608 1.00 76.50 96 ASN A N 1
ATOM 764 C CA . ASN A 1 96 ? -9.307 -11.548 -16.338 1.00 76.50 96 ASN A CA 1
ATOM 765 C C . ASN A 1 96 ? -9.615 -11.276 -14.868 1.00 76.50 96 ASN A C 1
ATOM 767 O O . ASN A 1 96 ? -8.740 -11.431 -14.020 1.00 76.50 96 ASN A O 1
ATOM 771 N N . SER A 1 97 ? -10.862 -10.897 -14.557 1.00 69.06 97 SER A N 1
ATOM 772 C CA . SER A 1 97 ? -11.282 -10.609 -13.178 1.00 69.06 97 SER A CA 1
ATOM 773 C C . SER A 1 97 ? -11.017 -11.833 -12.302 1.00 69.06 97 SER A C 1
ATOM 775 O O . SER A 1 97 ? -11.690 -12.855 -12.414 1.00 69.06 97 SER A O 1
ATOM 777 N N . SER A 1 98 ? -9.973 -11.753 -11.479 1.00 70.19 98 SER A N 1
ATOM 778 C CA . SER A 1 98 ? -9.577 -12.841 -10.597 1.00 70.19 98 SER A CA 1
ATOM 779 C C . SER A 1 98 ? -10.185 -12.612 -9.223 1.00 70.19 98 SER A C 1
ATOM 781 O O . SER A 1 98 ? -10.174 -11.495 -8.709 1.00 70.19 98 SER A O 1
ATOM 783 N N . ASN A 1 99 ? -10.667 -13.680 -8.585 1.00 76.50 99 ASN A N 1
ATOM 784 C CA . ASN A 1 99 ? -11.139 -13.604 -7.201 1.00 76.50 99 ASN A CA 1
ATOM 785 C C . ASN A 1 99 ? -9.978 -13.542 -6.182 1.00 76.50 99 ASN A C 1
ATOM 787 O O . ASN A 1 99 ? -10.207 -13.482 -4.974 1.00 76.50 99 ASN A O 1
ATOM 791 N N . LYS A 1 100 ? -8.722 -13.566 -6.654 1.00 84.00 100 LYS A N 1
ATOM 792 C CA . LYS A 1 100 ? -7.531 -13.423 -5.813 1.00 84.00 100 LYS A CA 1
ATOM 793 C C . LYS A 1 100 ? -7.412 -11.992 -5.282 1.00 84.00 100 LYS A C 1
ATOM 795 O O . LYS A 1 100 ? -7.636 -11.027 -6.010 1.00 84.00 100 LYS A O 1
ATOM 800 N N . LYS A 1 101 ? -7.046 -11.876 -4.004 1.00 86.19 101 LYS A N 1
ATOM 801 C CA . LYS A 1 101 ? -6.801 -10.596 -3.333 1.00 86.19 101 LYS A CA 1
ATOM 802 C C . LYS A 1 101 ? -5.304 -10.292 -3.320 1.00 86.19 101 LYS A C 1
ATOM 804 O O . LYS A 1 101 ? -4.512 -11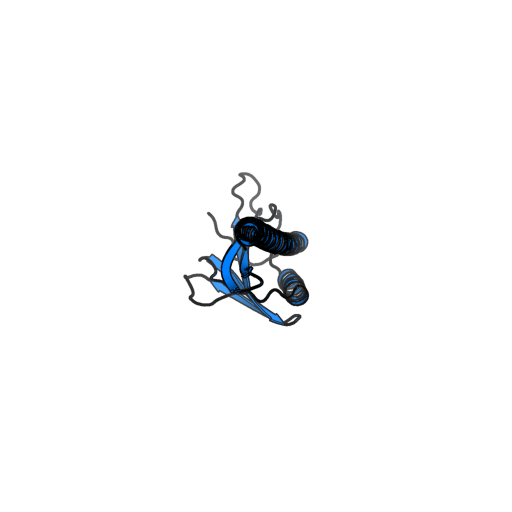.166 -2.976 1.00 86.19 101 LYS A O 1
ATOM 809 N N . TYR A 1 102 ? -4.952 -9.056 -3.642 1.00 89.75 102 TYR A N 1
ATOM 810 C CA . TYR A 1 102 ? -3.583 -8.549 -3.721 1.00 89.75 102 TYR A CA 1
ATOM 811 C C . TYR A 1 102 ? -3.395 -7.388 -2.743 1.00 89.75 102 TYR A C 1
ATOM 813 O O . TYR A 1 102 ? -4.373 -6.758 -2.340 1.00 89.75 102 TYR A O 1
ATOM 821 N N . SER A 1 103 ? -2.151 -7.110 -2.355 1.00 89.88 103 SER A N 1
ATOM 822 C CA . SER A 1 103 ? -1.818 -6.001 -1.452 1.00 89.88 103 SER A CA 1
ATOM 823 C C . SER A 1 103 ? -1.981 -4.651 -2.148 1.00 89.88 103 SER A C 1
ATOM 825 O O . SER A 1 103 ? -2.537 -3.724 -1.566 1.00 89.88 103 SER A O 1
ATOM 827 N N . PHE A 1 104 ? -1.532 -4.540 -3.398 1.00 90.38 104 PHE A N 1
ATOM 828 C CA . PHE A 1 104 ? -1.700 -3.341 -4.217 1.00 90.38 104 PHE A CA 1
ATOM 829 C C . PHE A 1 104 ? -1.729 -3.694 -5.704 1.00 90.38 104 PHE A C 1
ATOM 831 O O . PHE A 1 104 ? -1.260 -4.765 -6.106 1.00 90.38 104 PHE A O 1
ATOM 838 N N . CYS A 1 105 ? -2.301 -2.799 -6.508 1.00 90.81 105 CYS A N 1
ATOM 839 C CA . CYS A 1 105 ? -2.445 -2.982 -7.947 1.00 90.81 105 CYS A CA 1
ATOM 840 C C . CYS A 1 105 ? -1.780 -1.836 -8.700 1.00 90.81 105 CYS A C 1
ATOM 842 O O . CYS A 1 105 ? -1.955 -0.677 -8.330 1.00 90.81 105 CYS A O 1
ATOM 844 N N . VAL A 1 106 ? -1.068 -2.157 -9.776 1.00 90.31 106 VAL A N 1
ATOM 845 C CA . VAL A 1 106 ? -0.415 -1.173 -10.644 1.00 90.31 106 VAL A CA 1
ATOM 846 C C . VAL A 1 106 ? -0.820 -1.422 -12.089 1.00 90.31 106 VAL A C 1
ATOM 848 O O . VAL A 1 106 ? -0.736 -2.547 -12.585 1.00 90.31 106 VAL A O 1
ATOM 851 N N . ARG A 1 107 ? -1.247 -0.377 -12.792 1.00 87.62 107 ARG A N 1
ATOM 852 C CA . ARG A 1 107 ? -1.544 -0.416 -14.226 1.00 87.62 107 ARG A CA 1
ATOM 853 C C . ARG A 1 107 ? -0.657 0.582 -14.958 1.00 87.62 107 ARG A C 1
ATOM 855 O O . ARG A 1 107 ? -0.573 1.734 -14.560 1.00 87.62 107 ARG A O 1
ATOM 862 N N . LYS A 1 108 ? -0.017 0.139 -16.040 1.00 84.56 108 LYS A N 1
ATOM 863 C CA . LYS A 1 108 ? 0.749 1.000 -16.950 1.00 84.56 108 LYS A CA 1
ATOM 864 C C . LYS A 1 108 ? -0.158 1.448 -18.086 1.00 84.56 108 LYS A C 1
ATOM 866 O O . LYS A 1 108 ? -0.697 0.594 -18.796 1.00 84.56 108 LYS A O 1
ATOM 871 N N . VAL A 1 109 ? -0.308 2.753 -18.269 1.00 83.19 109 VAL A N 1
ATOM 872 C CA . VAL A 1 109 ? -1.130 3.336 -19.332 1.00 83.19 109 VAL A CA 1
ATOM 873 C C . VAL A 1 109 ? -0.249 4.173 -20.253 1.00 83.19 109 VAL A C 1
ATOM 875 O O . VAL A 1 109 ? 0.614 4.918 -19.791 1.00 83.19 109 VAL A O 1
ATOM 878 N N . LYS A 1 110 ? -0.423 4.020 -21.570 1.00 77.62 110 LYS A N 1
ATOM 879 C CA . LYS A 1 110 ? 0.305 4.833 -22.557 1.00 77.62 110 LYS A CA 1
ATOM 880 C C . LYS A 1 110 ? -0.255 6.256 -22.566 1.00 77.62 110 LYS A C 1
ATOM 882 O O . LYS A 1 110 ? -1.469 6.430 -22.616 1.00 77.62 110 LYS A O 1
ATOM 887 N N . SER A 1 111 ? 0.622 7.257 -22.550 1.00 70.00 111 SER A N 1
ATOM 888 C CA . SER A 1 111 ? 0.222 8.661 -22.672 1.00 70.00 111 SER A CA 1
ATOM 889 C C . SER A 1 111 ? 0.063 9.010 -24.157 1.00 70.00 111 SER A C 1
ATOM 891 O O . SER A 1 111 ? 1.031 8.981 -24.917 1.00 70.00 111 SER A O 1
ATOM 893 N N . THR A 1 112 ? -1.165 9.307 -24.592 1.00 59.91 112 THR A N 1
ATOM 894 C CA . THR A 1 112 ? -1.530 9.613 -25.993 1.00 59.91 112 THR A CA 1
ATOM 895 C C . THR A 1 112 ? -1.182 11.059 -26.382 1.00 59.91 112 THR A C 1
ATOM 897 O O . THR A 1 112 ? -1.951 11.745 -27.049 1.00 59.91 112 THR A O 1
ATOM 900 N N . ALA A 1 113 ? -0.035 11.577 -25.934 1.00 57.94 113 ALA A N 1
ATOM 901 C CA . ALA A 1 113 ? 0.439 12.895 -26.342 1.00 57.94 113 ALA A CA 1
ATOM 902 C C . ALA A 1 113 ? 1.235 12.774 -27.655 1.00 57.94 113 ALA A C 1
ATOM 904 O O . ALA A 1 113 ? 2.304 12.163 -27.697 1.00 57.94 113 ALA A O 1
ATOM 905 N N . ASN A 1 114 ? 0.690 13.377 -28.713 1.00 53.19 114 ASN A N 1
ATOM 906 C CA . ASN A 1 114 ? 0.965 13.199 -30.149 1.00 53.19 114 ASN A CA 1
ATOM 907 C C . ASN A 1 114 ? 2.413 13.305 -30.684 1.00 53.19 114 ASN A C 1
ATOM 909 O O . ASN A 1 114 ? 2.573 13.323 -31.896 1.00 53.19 114 ASN A O 1
ATOM 913 N N . ASN A 1 115 ? 3.477 13.335 -29.875 1.00 56.50 115 ASN A N 1
ATOM 914 C CA . ASN A 1 115 ? 4.850 13.472 -30.395 1.00 56.50 115 ASN A CA 1
ATOM 915 C C . ASN A 1 115 ? 5.938 12.662 -29.661 1.00 56.50 115 ASN A C 1
ATOM 917 O O . ASN A 1 115 ? 7.096 12.712 -30.064 1.00 56.50 115 ASN A O 1
ATOM 921 N N . PHE A 1 116 ? 5.608 11.871 -28.631 1.00 55.19 116 PHE A N 1
ATOM 922 C CA . PHE A 1 116 ? 6.606 11.074 -27.899 1.00 55.19 116 PHE A CA 1
ATOM 923 C C . PHE A 1 116 ? 6.133 9.628 -27.707 1.00 55.19 116 PHE A C 1
ATOM 925 O O . PHE A 1 116 ? 5.336 9.333 -26.822 1.00 55.19 116 PHE A O 1
ATOM 932 N N . ARG A 1 117 ? 6.651 8.707 -28.534 1.00 57.84 117 ARG A N 1
ATOM 933 C CA . ARG A 1 117 ? 6.207 7.299 -28.635 1.00 57.84 117 ARG A CA 1
ATOM 934 C C . ARG A 1 117 ? 6.409 6.435 -27.373 1.00 57.84 117 ARG A C 1
ATOM 936 O O . ARG A 1 117 ? 5.912 5.314 -27.354 1.00 57.84 117 ARG A O 1
ATOM 943 N N . ASN A 1 118 ? 7.067 6.945 -26.326 1.00 64.25 118 ASN A N 1
ATOM 944 C CA . ASN A 1 118 ? 7.475 6.159 -25.151 1.00 64.25 118 ASN A CA 1
ATOM 945 C C . ASN A 1 118 ? 6.991 6.697 -23.791 1.00 64.25 118 ASN A C 1
ATOM 947 O O . ASN A 1 118 ? 7.413 6.178 -22.761 1.00 64.25 118 ASN A O 1
ATOM 951 N N . ARG A 1 119 ? 6.086 7.685 -23.750 1.00 73.00 119 ARG A N 1
ATOM 952 C CA . ARG A 1 119 ? 5.552 8.181 -22.470 1.00 73.00 119 ARG A CA 1
ATOM 953 C C . ARG A 1 119 ? 4.495 7.238 -21.897 1.00 73.00 119 ARG A C 1
ATOM 955 O O . ARG A 1 119 ? 3.542 6.864 -22.586 1.00 73.00 119 ARG A O 1
ATOM 962 N N . ALA A 1 120 ? 4.643 6.880 -20.628 1.00 79.94 120 ALA A N 1
ATOM 963 C CA . ALA A 1 120 ? 3.658 6.098 -19.893 1.00 79.94 120 ALA A CA 1
ATOM 964 C C . ALA A 1 120 ? 3.469 6.657 -18.483 1.00 79.94 120 ALA A C 1
ATOM 966 O O . ALA A 1 120 ? 4.431 7.084 -17.851 1.00 79.94 120 ALA A O 1
ATOM 967 N N . TYR A 1 121 ? 2.240 6.600 -17.984 1.00 83.06 121 TYR A N 1
ATOM 968 C CA . TYR A 1 121 ? 1.926 6.893 -16.591 1.00 83.06 121 TYR A CA 1
ATOM 969 C C . TYR A 1 121 ? 1.439 5.624 -15.887 1.00 83.06 121 TYR A C 1
ATOM 971 O O . TYR A 1 121 ? 0.911 4.694 -16.511 1.00 83.06 121 TYR A O 1
ATOM 979 N N . TYR A 1 122 ? 1.645 5.573 -14.574 1.00 85.19 122 TYR A N 1
ATOM 980 C CA . TYR A 1 122 ? 1.270 4.447 -13.732 1.00 85.19 122 TYR A CA 1
ATOM 981 C C . TYR A 1 122 ? 0.079 4.816 -12.873 1.00 85.19 122 TYR A C 1
ATOM 983 O O . TYR A 1 122 ? 0.092 5.810 -12.157 1.00 85.19 122 TYR A O 1
ATOM 991 N N . GLU A 1 123 ? -0.944 3.979 -12.904 1.00 87.00 123 GLU A N 1
ATOM 992 C CA . GLU A 1 123 ? -2.071 4.072 -11.994 1.00 87.00 123 GLU A CA 1
ATOM 993 C C . GLU A 1 123 ? -1.881 3.056 -10.873 1.00 87.00 123 GLU A C 1
ATOM 995 O O . GLU A 1 123 ? -1.761 1.851 -11.113 1.00 87.00 123 GLU A O 1
ATOM 1000 N N . LEU A 1 124 ? -1.846 3.554 -9.645 1.00 90.81 124 LEU A N 1
ATOM 1001 C CA . LEU A 1 124 ? -1.730 2.782 -8.422 1.00 90.81 124 LEU A CA 1
ATOM 1002 C C . LEU A 1 124 ? -3.095 2.721 -7.738 1.00 90.81 124 LEU A C 1
ATOM 1004 O O . LEU A 1 124 ? -3.725 3.752 -7.503 1.00 90.81 124 LEU A O 1
ATOM 1008 N N . ARG A 1 125 ? -3.511 1.517 -7.344 1.00 90.50 125 ARG A N 1
ATOM 1009 C CA . ARG A 1 125 ? -4.662 1.295 -6.465 1.00 90.50 125 ARG A CA 1
ATOM 1010 C C . ARG A 1 125 ? -4.206 0.572 -5.201 1.00 90.50 125 ARG A C 1
ATOM 1012 O O . ARG A 1 125 ? -3.707 -0.555 -5.263 1.00 90.50 125 ARG A O 1
ATOM 1019 N N . LEU A 1 126 ? -4.383 1.233 -4.062 1.00 90.00 126 LEU A N 1
ATOM 1020 C CA . LEU A 1 126 ? -4.149 0.692 -2.723 1.00 90.00 126 LEU A CA 1
ATOM 1021 C C . LEU A 1 126 ? -5.482 0.457 -2.017 1.00 90.00 126 LEU A C 1
ATOM 1023 O O . LEU A 1 126 ? -6.485 1.085 -2.340 1.00 90.00 126 LEU A O 1
ATOM 1027 N N . PHE A 1 127 ? -5.486 -0.433 -1.034 1.00 90.19 127 PHE A N 1
ATOM 1028 C CA . PHE A 1 127 ? -6.672 -0.814 -0.277 1.00 90.19 127 PHE A CA 1
ATOM 1029 C C . PHE A 1 127 ? -6.462 -0.454 1.181 1.00 90.19 127 PHE A C 1
ATOM 1031 O O . PHE A 1 127 ? -5.456 -0.827 1.767 1.00 90.19 127 PHE A O 1
ATOM 1038 N N . PHE A 1 128 ? -7.409 0.215 1.809 1.00 86.38 128 PHE A N 1
ATOM 1039 C CA . PHE A 1 128 ? -7.340 0.553 3.222 1.00 86.38 128 PHE A CA 1
ATOM 1040 C C . PHE A 1 128 ? -8.584 0.050 3.927 1.00 86.38 128 PHE A C 1
ATOM 1042 O O . PHE A 1 128 ? -9.660 -0.065 3.343 1.00 86.38 128 PHE A O 1
ATOM 1049 N N . LYS A 1 129 ? -8.413 -0.304 5.195 1.00 83.00 129 LYS A N 1
ATOM 1050 C CA . LYS A 1 129 ? -9.523 -0.636 6.073 1.00 83.00 129 LYS A CA 1
ATOM 1051 C C . LYS A 1 129 ? -9.819 0.568 6.937 1.00 83.00 129 LYS A C 1
ATOM 1053 O O . LYS A 1 129 ? -8.901 1.198 7.460 1.00 83.00 129 LYS A O 1
ATOM 1058 N N . PHE A 1 130 ? -11.094 0.874 7.069 1.00 74.56 130 PHE A N 1
ATOM 1059 C CA . PHE A 1 130 ? -11.564 1.854 8.015 1.00 74.56 130 PHE A CA 1
ATOM 1060 C C . PHE A 1 130 ? -11.953 1.140 9.308 1.00 74.56 130 PHE A C 1
ATOM 1062 O O . PHE A 1 130 ? -12.878 0.328 9.312 1.00 74.56 130 PHE A O 1
ATOM 1069 N N . GLY A 1 131 ? -11.213 1.433 10.379 1.00 68.44 131 GLY A N 1
ATOM 1070 C CA . GLY A 1 131 ? -11.450 0.895 11.712 1.00 68.44 131 GLY A CA 1
ATOM 1071 C C . GLY A 1 131 ? -11.873 1.985 12.691 1.00 68.44 131 GLY A C 1
ATOM 1072 O O . GLY A 1 131 ? -11.212 3.022 12.779 1.00 68.44 131 GLY A O 1
ATOM 1073 N N . LEU A 1 132 ? -12.959 1.749 13.431 1.00 68.44 132 LEU A N 1
ATOM 1074 C CA . LEU A 1 132 ? -13.373 2.587 14.557 1.00 68.44 132 LEU A CA 1
ATOM 1075 C C . LEU A 1 132 ? -12.812 2.014 15.869 1.00 68.44 132 LEU A C 1
ATOM 1077 O O . LEU A 1 132 ? -12.856 0.796 16.045 1.00 68.44 132 LEU A O 1
ATOM 1081 N N . PRO A 1 133 ? -12.367 2.853 16.827 1.00 56.62 133 PRO A N 1
ATOM 1082 C CA . PRO A 1 133 ? -11.757 2.394 18.082 1.00 56.62 133 PRO A CA 1
ATOM 1083 C C . PRO A 1 133 ? -12.603 1.404 18.900 1.00 56.62 133 PRO A C 1
ATOM 1085 O O . PRO A 1 133 ? -12.048 0.601 19.637 1.00 56.62 133 PRO A O 1
ATOM 1088 N N . VAL A 1 134 ? -13.934 1.450 18.769 1.00 65.12 134 VAL A N 1
ATOM 1089 C CA . VAL A 1 134 ? -14.872 0.611 19.542 1.00 65.12 134 VAL A CA 1
ATOM 1090 C C . VAL A 1 134 ? -15.467 -0.535 18.713 1.00 65.12 134 VAL A C 1
ATOM 1092 O O . VAL A 1 134 ? -15.808 -1.575 19.262 1.00 65.12 134 VAL A O 1
ATOM 1095 N N . ILE A 1 135 ? -15.593 -0.362 17.393 1.00 67.19 135 ILE A N 1
ATOM 1096 C CA . ILE A 1 135 ? -16.340 -1.282 16.510 1.00 67.19 135 ILE A CA 1
ATOM 1097 C C . ILE A 1 135 ? -15.388 -2.136 15.644 1.00 67.19 135 ILE A C 1
ATOM 1099 O O . ILE A 1 135 ? -15.794 -3.147 15.080 1.00 67.19 135 ILE A O 1
ATOM 1103 N N . GLY A 1 136 ? -14.099 -1.784 15.576 1.00 66.69 136 GLY A N 1
ATOM 1104 C CA . GLY A 1 136 ? -13.118 -2.466 14.730 1.00 66.69 136 GLY A CA 1
ATOM 1105 C C . GLY A 1 136 ? -13.233 -2.072 13.254 1.00 66.69 136 GLY A C 1
ATOM 1106 O O . GLY A 1 136 ? -13.763 -1.007 12.932 1.00 66.69 136 GLY A O 1
ATOM 1107 N N . ASP A 1 137 ? -12.692 -2.912 12.362 1.00 68.69 137 ASP A N 1
ATOM 1108 C CA . ASP A 1 137 ? -12.708 -2.721 10.902 1.00 68.69 137 ASP A CA 1
ATOM 1109 C C . ASP A 1 137 ? -14.144 -2.815 10.353 1.00 68.69 137 ASP A C 1
ATOM 1111 O O . ASP A 1 137 ? -14.698 -3.910 10.268 1.00 68.69 137 ASP A O 1
ATOM 1115 N N . ILE A 1 138 ? -14.738 -1.696 9.932 1.00 69.56 138 ILE A N 1
ATOM 1116 C CA . ILE A 1 138 ? -16.121 -1.680 9.430 1.00 69.56 138 ILE A CA 1
ATOM 1117 C C . ILE A 1 138 ? -16.211 -1.815 7.907 1.00 69.56 138 ILE A C 1
ATOM 1119 O O . ILE A 1 138 ? -17.112 -2.477 7.39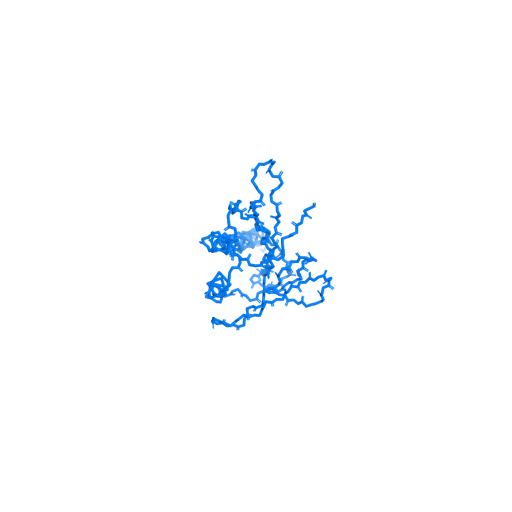7 1.00 69.56 138 ILE A O 1
ATOM 1123 N N . THR A 1 139 ? -15.294 -1.198 7.156 1.00 72.88 139 THR A N 1
ATOM 1124 C CA . THR A 1 139 ? -15.343 -1.170 5.686 1.00 72.88 139 THR A CA 1
ATOM 1125 C C . THR A 1 139 ? -13.945 -1.121 5.081 1.00 72.88 139 THR A C 1
ATOM 1127 O O . THR A 1 139 ? -12.980 -0.692 5.713 1.00 72.88 139 THR A O 1
ATOM 1130 N N . THR A 1 140 ? -13.817 -1.576 3.835 1.00 78.06 140 THR A N 1
ATOM 1131 C CA . THR A 1 140 ? -12.597 -1.403 3.039 1.00 78.06 140 THR A CA 1
ATOM 1132 C C . THR A 1 140 ? -12.856 -0.391 1.939 1.00 78.06 140 THR A C 1
ATOM 1134 O O . THR A 1 140 ? -13.818 -0.557 1.192 1.00 78.06 140 THR A O 1
ATOM 1137 N N . PHE A 1 141 ? -11.988 0.603 1.812 1.00 83.44 141 PHE A N 1
ATOM 1138 C CA . PHE A 1 141 ? -12.023 1.583 0.734 1.00 83.44 141 PHE A CA 1
ATOM 1139 C C . PHE A 1 141 ? -10.729 1.506 -0.069 1.00 83.44 141 PHE A C 1
ATOM 1141 O O . PHE A 1 141 ? -9.663 1.188 0.464 1.00 83.44 141 PHE A O 1
ATOM 1148 N N . ASP A 1 142 ? -10.814 1.764 -1.363 1.00 86.44 142 ASP A N 1
ATOM 1149 C CA . ASP A 1 142 ? -9.659 1.872 -2.236 1.00 86.44 142 ASP A CA 1
ATOM 1150 C C . ASP A 1 142 ? -9.241 3.331 -2.422 1.00 86.44 142 ASP A C 1
ATOM 1152 O O . ASP A 1 142 ? -10.059 4.248 -2.444 1.00 86.44 142 ASP A O 1
ATOM 1156 N N . VAL A 1 143 ? -7.930 3.544 -2.515 1.00 86.06 143 VAL A N 1
ATOM 1157 C CA . VAL A 1 143 ? -7.346 4.850 -2.806 1.00 86.06 143 VAL A CA 1
ATOM 1158 C C . VAL A 1 143 ? -6.546 4.728 -4.087 1.00 86.06 143 VAL A C 1
ATOM 1160 O O . VAL A 1 143 ? -5.603 3.936 -4.182 1.00 86.06 143 VAL A O 1
ATOM 1163 N N . GLU A 1 144 ? -6.926 5.543 -5.062 1.00 87.62 144 GLU A N 1
ATOM 1164 C CA . GLU A 1 144 ? -6.271 5.616 -6.358 1.00 87.62 144 GLU A CA 1
ATOM 1165 C C . GLU A 1 144 ? -5.292 6.790 -6.425 1.00 87.62 144 GLU A C 1
ATOM 1167 O O . GLU A 1 144 ? -5.448 7.839 -5.778 1.00 87.62 144 GLU A O 1
ATOM 1172 N N . GLY A 1 145 ? -4.235 6.600 -7.203 1.00 83.00 145 GLY A N 1
ATOM 1173 C CA . GLY A 1 145 ? -3.259 7.628 -7.514 1.00 83.00 145 GLY A CA 1
ATOM 1174 C C . GLY A 1 145 ? -2.639 7.380 -8.877 1.00 83.00 145 GLY A C 1
ATOM 1175 O O . GLY A 1 145 ? -2.538 6.240 -9.323 1.00 83.00 145 GLY A O 1
ATOM 1176 N N . GLN A 1 146 ? -2.234 8.456 -9.536 1.00 85.00 146 GLN A N 1
ATOM 1177 C CA . GLN A 1 146 ? -1.556 8.404 -10.823 1.00 85.00 146 GLN A CA 1
ATOM 1178 C C . GLN A 1 146 ? -0.161 8.997 -10.653 1.00 85.00 146 GLN A C 1
ATOM 1180 O O . GLN A 1 146 ? -0.007 10.014 -9.974 1.00 85.00 146 GLN A O 1
ATOM 1185 N N . SER A 1 147 ? 0.842 8.343 -11.229 1.00 82.44 147 SER A N 1
ATOM 1186 C CA . SER A 1 147 ? 2.189 8.894 -11.320 1.00 82.44 147 SER A CA 1
ATOM 1187 C C . SER A 1 147 ? 2.233 9.996 -12.370 1.00 82.44 147 SER A C 1
ATOM 1189 O O . SER A 1 147 ? 1.390 10.065 -13.269 1.00 82.44 147 SER A O 1
ATOM 1191 N N . LYS A 1 148 ? 3.284 10.807 -12.315 1.00 80.06 148 LYS A N 1
ATOM 1192 C CA . LYS A 1 148 ? 3.679 11.646 -13.446 1.00 80.06 148 LYS A CA 1
ATOM 1193 C C . LYS A 1 148 ? 4.058 10.784 -14.656 1.00 80.06 148 LYS A C 1
ATOM 1195 O O . LYS A 1 148 ? 4.371 9.596 -14.521 1.00 80.06 148 LYS A O 1
ATOM 1200 N N . ASP A 1 149 ? 4.028 11.402 -15.836 1.00 75.56 149 ASP A N 1
ATOM 1201 C CA . ASP A 1 149 ? 4.465 10.772 -17.081 1.00 75.56 149 ASP A CA 1
ATOM 1202 C C . ASP A 1 149 ? 5.954 10.403 -17.000 1.00 75.56 149 ASP A C 1
ATOM 1204 O O . ASP A 1 149 ? 6.824 11.268 -16.874 1.00 75.56 149 ASP A O 1
ATOM 1208 N N . VAL A 1 150 ? 6.252 9.112 -17.127 1.00 77.00 150 VAL A N 1
ATOM 1209 C CA . VAL A 1 150 ? 7.612 8.584 -17.255 1.00 77.00 150 VAL A CA 1
ATOM 1210 C C . VAL A 1 150 ? 7.970 8.544 -18.738 1.00 77.00 150 VAL A C 1
ATOM 1212 O O . VAL A 1 150 ? 7.255 7.945 -19.544 1.00 77.00 150 VAL A O 1
ATOM 1215 N N . THR A 1 151 ? 9.069 9.206 -19.115 1.00 70.50 151 THR A N 1
ATOM 1216 C CA . THR A 1 151 ? 9.449 9.397 -20.531 1.00 70.50 151 THR A CA 1
ATOM 1217 C C . THR A 1 151 ? 10.123 8.164 -21.142 1.00 70.50 151 THR A C 1
ATOM 1219 O O . THR A 1 151 ? 9.936 7.909 -22.333 1.00 70.50 151 THR A O 1
ATOM 1222 N N . TYR A 1 152 ? 10.848 7.383 -20.332 1.00 69.44 152 TYR A N 1
ATOM 1223 C CA . TYR A 1 152 ? 11.496 6.128 -20.728 1.00 69.44 152 TYR A CA 1
ATOM 1224 C C . TYR A 1 152 ? 11.293 5.061 -19.653 1.00 69.44 152 TYR A C 1
ATOM 1226 O O . TYR A 1 152 ? 12.142 4.879 -18.789 1.00 69.44 152 TYR A O 1
ATOM 1234 N N . PRO A 1 153 ? 10.148 4.368 -19.665 1.00 73.38 153 PRO A N 1
ATOM 1235 C CA . PRO A 1 153 ? 9.874 3.368 -18.652 1.00 73.38 153 PRO A CA 1
ATOM 1236 C C . PRO A 1 153 ? 10.827 2.161 -18.782 1.00 73.38 153 PRO A C 1
ATOM 1238 O O . PRO A 1 153 ? 10.827 1.492 -19.818 1.00 73.38 153 PRO A O 1
ATOM 1241 N N . LEU A 1 154 ? 11.625 1.875 -17.744 1.00 71.25 154 LEU A N 1
ATOM 1242 C CA . LEU A 1 154 ? 12.626 0.788 -17.718 1.00 71.25 154 LEU A CA 1
ATOM 1243 C C . LEU A 1 154 ? 12.012 -0.607 -17.499 1.00 71.25 154 LEU A C 1
ATOM 1245 O O . LEU A 1 154 ? 12.677 -1.640 -17.613 1.00 71.25 154 LEU A O 1
ATOM 1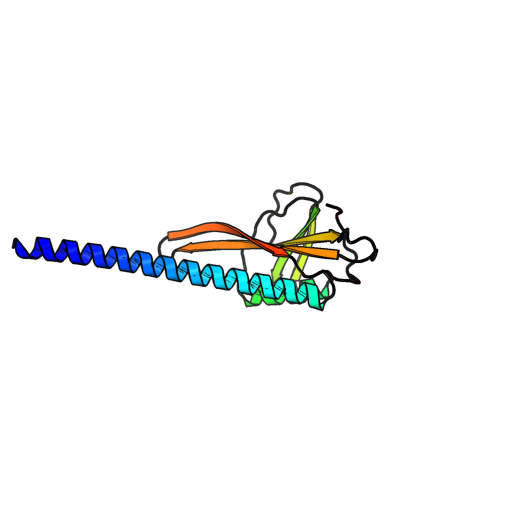249 N N . ASP A 1 155 ? 10.727 -0.661 -17.174 1.00 71.81 155 ASP A N 1
ATOM 1250 C CA . ASP A 1 155 ? 9.980 -1.880 -16.915 1.00 71.81 155 ASP A CA 1
ATOM 1251 C C . ASP A 1 155 ? 9.460 -2.540 -18.207 1.00 71.81 155 ASP A C 1
ATOM 1253 O O . ASP A 1 155 ? 8.887 -1.920 -19.109 1.00 71.81 155 ASP A O 1
ATOM 1257 N N . LYS A 1 156 ? 9.564 -3.871 -18.255 1.00 68.81 156 LYS A N 1
ATOM 1258 C CA . LYS A 1 156 ? 9.073 -4.702 -19.369 1.00 68.81 156 LYS A CA 1
ATOM 1259 C C . LYS A 1 156 ? 7.560 -4.980 -19.307 1.00 68.81 156 LYS A C 1
ATOM 1261 O O . LYS A 1 156 ? 7.102 -5.991 -19.841 1.00 68.81 156 LYS A O 1
ATOM 1266 N N . LEU A 1 157 ? 6.765 -4.154 -18.621 1.00 72.44 157 LEU A N 1
ATOM 1267 C CA . LEU A 1 157 ? 5.336 -4.429 -18.451 1.00 72.44 157 LEU A CA 1
ATOM 1268 C C . LEU A 1 157 ? 4.532 -4.156 -19.728 1.00 72.44 157 LEU A C 1
ATOM 1270 O O . LEU A 1 157 ? 4.792 -3.202 -20.466 1.00 72.44 157 LEU A O 1
ATOM 1274 N N . ARG A 1 158 ? 3.474 -4.955 -19.935 1.00 61.88 158 ARG A N 1
ATOM 1275 C CA . ARG A 1 158 ? 2.458 -4.693 -20.963 1.00 61.88 158 ARG A CA 1
ATOM 1276 C C . ARG A 1 158 ? 1.763 -3.364 -20.655 1.00 61.88 158 ARG A C 1
ATOM 1278 O O . ARG A 1 158 ? 1.073 -3.245 -19.645 1.00 61.88 158 ARG A O 1
ATOM 1285 N N . ALA A 1 159 ? 1.955 -2.381 -21.528 1.00 64.12 159 ALA A N 1
ATOM 1286 C CA . ALA A 1 159 ? 1.274 -1.096 -21.451 1.00 64.12 159 ALA A CA 1
ATOM 1287 C C . ALA A 1 159 ? -0.115 -1.196 -22.092 1.00 64.12 159 ALA A C 1
ATOM 1289 O O . ALA A 1 159 ? -0.242 -1.627 -23.241 1.00 64.12 159 ALA A O 1
ATOM 1290 N N . TYR A 1 160 ? -1.142 -0.785 -21.353 1.00 62.09 160 TYR A N 1
ATOM 1291 C CA . TYR A 1 160 ? -2.515 -0.736 -21.840 1.00 62.09 160 TYR A CA 1
ATOM 1292 C C . TYR A 1 160 ? -2.769 0.601 -22.557 1.00 62.09 160 TYR A C 1
ATOM 1294 O O . TYR A 1 160 ? -2.337 1.654 -22.084 1.00 62.09 160 TYR A O 1
ATOM 1302 N N . SER A 1 161 ? -3.440 0.558 -23.711 1.00 56.47 161 SER A N 1
ATOM 1303 C CA . SER A 1 161 ? -4.013 1.753 -24.341 1.00 56.47 161 SER A CA 1
ATOM 1304 C C . SER A 1 161 ? -5.419 1.915 -23.794 1.00 56.47 161 SER A C 1
ATOM 1306 O O . SER A 1 161 ? -6.176 0.946 -23.823 1.00 56.47 161 SER A O 1
ATOM 1308 N N . LYS A 1 162 ? -5.728 3.097 -23.258 1.00 52.25 162 LYS A N 1
ATOM 1309 C CA . LYS A 1 162 ? -7.089 3.425 -22.831 1.00 52.25 162 LYS A CA 1
ATOM 1310 C C . LYS A 1 162 ? -8.055 3.335 -24.008 1.00 52.25 162 LYS A C 1
ATOM 1312 O O . LYS A 1 162 ? -7.615 3.659 -25.135 1.00 52.25 162 LYS A O 1
#

pLDDT: mean 81.56, std 10.65, range [52.25, 93.75]

Nearest PDB structures (foldseek):
  7omm-assembly1_B  TM=5.822E-01  e=1.391E+00  Neisseria gonorrhoeae
  9hau-assembly1_AA  TM=4.290E-01  e=5.670E-01  Leviviridae sp.
  6yft-assembly1_AA  TM=3.733E-01  e=6.391E-01  Wenzhou levi-like virus 1
  3bf2-assembly1_A-2  TM=5.144E-01  e=3.623E+00  Neisseria meningitidis FAM18

Secondary structure (DSSP, 8-state):
-HHHHHHHHHHHHHHHHHHHHHHHHHHHHHHHHHHHHHHHHHHHHHHTTSS-HHHHHHHHHHHHHTT----EEPPTTEEEEEEEETTEEEEEEESS--S-EESEEEEEEE---TT-TT-EEEEEEEEEEEEETTTEEEEEEEEEEEPPPBSS--S---PBP-

Foldseek 3Di:
DVVVVVVVVVVVVVVVVVLVVLLVVLVVVQVVLQVVLVVVLLVLCVVLLHDDLVSLLVNLQVCVVSVQDDWDWDDAQKWAKARDDRSDIDIDHHNDRDPDIGQKIKAWAADVDPPQRAKIKIKIKGKGFRQDPVRGGDDIDIDIDMHPIRRHRPDPGDHDYD

Mean predicted aligned error: 8.61 Å

Sequence (162 aa):
MREVIGGTWITQLVIVFMFVFAAFLALSINYSKAFKIKNEVLNIIEREEGLTDNAIKLTNNYLVNTGYNTKGKCPKNSWGITVRGIGQYDKKFIENSSNKKYSFCVRKVKSTANNFRNRAYYELRLFFKFGLPVIGDITTFDVEGQSKDVTYPLDKLRAYSK

Solvent-accessible surface area (backbone atoms only — not comparable to full-atom values): 9048 Å² total; per-residue (Å²): 122,76,70,57,61,60,52,52,55,54,52,51,53,52,51,53,53,53,51,52,51,52,51,51,50,51,51,53,52,55,51,52,52,52,53,52,52,51,51,51,48,41,49,41,28,59,75,50,30,27,78,30,78,63,29,49,38,53,41,35,37,51,36,57,76,71,67,64,82,40,64,36,71,50,61,60,70,22,36,29,33,34,72,78,47,80,77,39,73,46,79,44,77,28,78,55,84,52,95,61,67,21,38,35,26,43,29,46,33,53,49,90,55,97,85,49,100,50,31,31,28,41,40,38,41,39,41,44,68,46,59,45,100,87,77,40,74,77,48,76,50,75,49,77,47,70,43,71,76,30,66,67,54,75,34,91,67,84,66,42,75,128

Radius of gyration: 21.41 Å; Cα contacts (8 Å, |Δi|>4): 271; chains: 1; bounding box: 50×33×73 Å